Protein AF-A0A816GC60-F1 (afdb_monomer_lite)

pLDDT: mean 74.17, std 12.57, range [47.88, 91.5]

Foldseek 3Di:
DLVVVCVVVVPCSVVCVVVVVVVQQQDQDDPVRDGVVCVVVPDDPDDPVNVVVDDPDDDRPDDPVVVVVVVVVVVVVVVVVVVVVVVVVVVVVVVVVVVVVVVVD

Secondary structure (DSSP, 8-state):
-HHHHHHHTTTTHHHHTHHHHHHHHHSPPTTT-S-HHHHHH-SPPPPHHHHHH------S---HHHHHHHHHHHHHHHHHHHHHHHHHHHHHHHHHHHHHHTT--

Sequence (105 aa):
MISQFAEGKSNSWDKELQKPALAIRTSVNEPTRETPAFLNLGPDPRLPLDLLIGDTTSGPPGSPNDQKKATKTYRDRLTQDLKYAINRRLSARHLSARQLSDRHL

Structure (mmCIF, N/CA/C/O backbone):
data_AF-A0A816GC60-F1
#
_entry.id   AF-A0A816GC60-F1
#
loop_
_atom_site.group_PDB
_atom_site.id
_atom_site.type_symbol
_atom_site.label_atom_id
_atom_site.label_alt_id
_atom_site.label_comp_id
_atom_site.label_asym_id
_atom_site.label_entity_id
_atom_site.label_seq_id
_atom_site.pdbx_PDB_ins_code
_atom_site.Cartn_x
_atom_site.Cartn_y
_atom_site.Cartn_z
_atom_site.occupancy
_atom_site.B_iso_or_equiv
_atom_site.auth_seq_id
_atom_site.auth_comp_id
_ato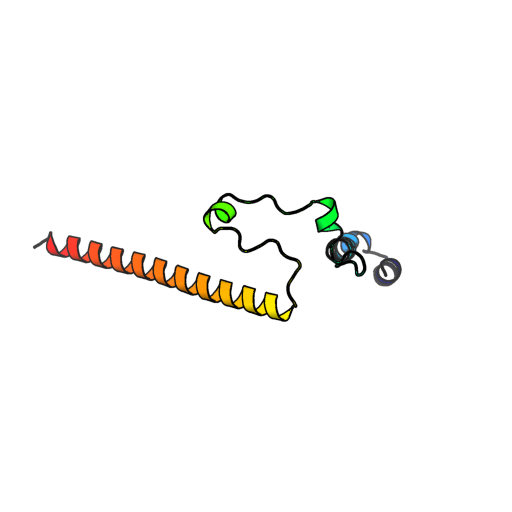m_site.auth_asym_id
_atom_site.auth_atom_id
_atom_site.pdbx_PDB_model_num
ATOM 1 N N . MET A 1 1 ? 7.030 15.943 17.556 1.00 56.66 1 MET A N 1
ATOM 2 C CA . MET A 1 1 ? 5.949 15.966 16.542 1.00 56.66 1 MET A CA 1
ATOM 3 C C . MET A 1 1 ? 4.633 15.417 17.106 1.00 56.66 1 MET A C 1
ATOM 5 O O . MET A 1 1 ? 3.657 16.148 17.096 1.00 56.66 1 MET A O 1
ATOM 9 N N . ILE A 1 2 ? 4.595 14.202 17.678 1.00 64.00 2 ILE A N 1
ATOM 10 C CA . ILE A 1 2 ? 3.380 13.674 18.348 1.00 64.00 2 ILE A CA 1
ATOM 11 C C . ILE A 1 2 ? 3.041 14.451 19.635 1.00 64.00 2 ILE A C 1
ATOM 13 O O . ILE A 1 2 ? 1.877 14.757 19.867 1.00 64.00 2 ILE A O 1
ATOM 17 N N . SER A 1 3 ? 4.049 14.837 20.426 1.00 61.25 3 SER A N 1
ATOM 18 C CA . SER A 1 3 ? 3.870 15.641 21.648 1.00 61.25 3 SER A CA 1
ATOM 19 C C . SER A 1 3 ? 3.211 17.003 21.386 1.00 61.25 3 SER A C 1
ATOM 21 O O . SER A 1 3 ? 2.216 17.325 22.020 1.00 61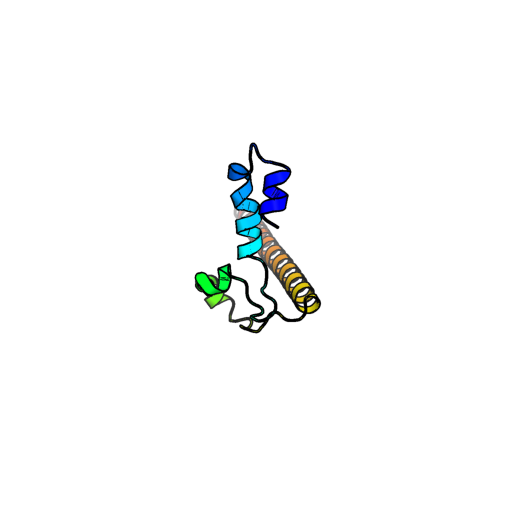.25 3 SER A O 1
ATOM 23 N N . GLN A 1 4 ? 3.676 17.745 20.375 1.00 66.25 4 GLN A N 1
ATOM 24 C CA . GLN A 1 4 ? 3.069 19.019 19.948 1.00 66.25 4 GLN A CA 1
ATOM 25 C C . GLN A 1 4 ? 1.618 18.872 19.467 1.00 66.25 4 GLN A C 1
ATOM 27 O O . GLN A 1 4 ? 0.795 19.759 19.678 1.00 66.25 4 GLN A O 1
ATOM 32 N N . PHE A 1 5 ? 1.281 17.757 18.813 1.00 63.19 5 PHE A N 1
ATOM 33 C CA . PHE A 1 5 ? -0.092 17.502 18.376 1.00 63.19 5 PHE A CA 1
ATOM 34 C C . PHE A 1 5 ? -1.014 17.154 19.559 1.00 63.19 5 PHE A C 1
ATOM 36 O O . PHE A 1 5 ? -2.180 17.551 19.573 1.00 63.19 5 PHE A O 1
ATOM 43 N N . ALA A 1 6 ? -0.488 16.457 20.571 1.00 63.78 6 ALA A N 1
ATOM 44 C CA . ALA A 1 6 ? -1.206 16.154 21.806 1.00 63.78 6 ALA A CA 1
ATOM 45 C C . ALA A 1 6 ? -1.441 17.408 22.671 1.00 63.78 6 ALA A C 1
ATOM 47 O O . ALA A 1 6 ? -2.518 17.549 23.244 1.00 63.78 6 ALA A O 1
ATOM 48 N N . GLU A 1 7 ? -0.497 18.353 22.705 1.00 67.94 7 GLU A N 1
ATOM 49 C CA . GLU A 1 7 ? -0.626 19.617 23.451 1.00 67.94 7 GLU A CA 1
ATOM 50 C C . GLU A 1 7 ? -1.801 20.484 22.961 1.00 67.94 7 GLU A C 1
ATOM 52 O O . GLU A 1 7 ? -2.541 21.034 23.774 1.00 67.94 7 GLU A O 1
ATOM 57 N N . GLY A 1 8 ? -2.045 20.551 21.646 1.00 69.25 8 GLY A N 1
ATOM 58 C CA . GLY A 1 8 ? -3.156 21.329 21.071 1.00 69.25 8 GLY A CA 1
ATOM 59 C C . GLY A 1 8 ? -4.536 20.658 21.151 1.00 69.25 8 GLY A C 1
ATOM 60 O O . GLY A 1 8 ? -5.556 21.315 20.944 1.00 69.25 8 GLY A O 1
ATOM 61 N N . LYS A 1 9 ? -4.590 19.349 21.433 1.00 67.31 9 LYS A N 1
ATOM 62 C CA . LYS A 1 9 ? -5.820 18.532 21.467 1.00 67.31 9 LYS A CA 1
ATOM 63 C C . LYS A 1 9 ? -5.839 17.559 22.650 1.00 67.31 9 LYS A C 1
ATOM 65 O O . LYS A 1 9 ? -6.309 16.429 22.520 1.00 67.31 9 LYS A O 1
ATOM 70 N N . SER A 1 10 ? -5.385 18.013 23.817 1.00 67.06 10 SER A N 1
ATOM 71 C CA . SER A 1 10 ? -5.213 17.192 25.029 1.00 67.06 10 SER A CA 1
ATOM 72 C C . SER A 1 10 ? -6.456 16.373 25.434 1.00 67.06 10 SER A C 1
ATOM 74 O O . SER A 1 10 ? -6.330 15.291 25.990 1.00 67.06 10 SER A O 1
ATOM 76 N N . ASN A 1 11 ? -7.668 16.808 25.0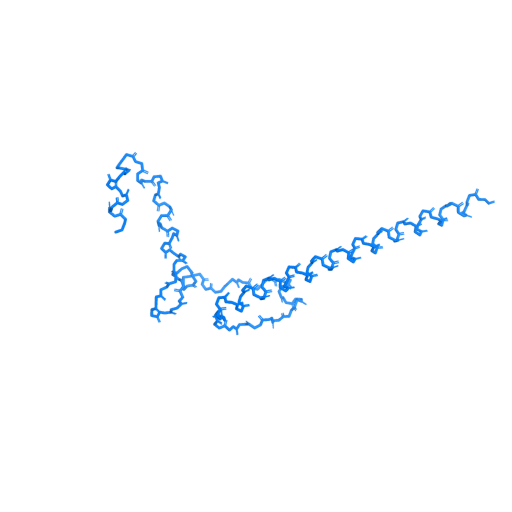72 1.00 76.31 11 ASN A N 1
ATOM 77 C CA . ASN A 1 11 ? -8.912 16.088 25.390 1.00 76.31 11 ASN A CA 1
ATOM 78 C C . ASN A 1 11 ? -9.370 15.049 24.339 1.00 76.31 11 ASN A C 1
ATOM 80 O O . ASN A 1 11 ? -10.414 14.427 24.512 1.00 76.31 11 ASN A O 1
ATOM 84 N N . SER A 1 12 ? -8.662 14.899 23.213 1.00 79.81 12 SER A N 1
ATOM 85 C CA . SER A 1 12 ? -9.065 14.006 22.102 1.00 79.81 12 SER A CA 1
ATOM 86 C C . SER A 1 12 ? -7.889 13.386 21.340 1.00 79.81 12 SER A C 1
ATOM 88 O O . SER A 1 12 ? -8.043 12.909 20.213 1.00 79.81 12 SER A O 1
ATOM 90 N N . TRP A 1 13 ? -6.690 13.435 21.923 1.00 78.62 13 TRP A N 1
ATOM 91 C CA . TRP A 1 13 ? -5.467 12.953 21.281 1.00 78.62 13 TRP A CA 1
ATOM 92 C C . TRP A 1 13 ? -5.544 11.458 20.942 1.00 78.62 13 TRP A C 1
ATOM 94 O O . TRP A 1 13 ? -4.980 11.031 19.940 1.00 78.62 13 TRP A O 1
ATOM 104 N N . ASP A 1 14 ? -6.282 10.686 21.739 1.00 81.94 14 ASP A N 1
ATOM 105 C CA . ASP A 1 14 ? -6.551 9.259 21.580 1.00 81.94 14 ASP A CA 1
ATOM 106 C C . ASP A 1 14 ? -7.329 8.966 20.288 1.00 81.94 14 ASP A C 1
ATOM 108 O O . ASP A 1 14 ? -6.937 8.107 19.496 1.00 81.94 14 ASP A O 1
ATOM 112 N N . LYS A 1 15 ? -8.381 9.747 20.020 1.00 84.56 15 LYS A N 1
ATOM 113 C CA . LYS A 1 15 ? -9.193 9.655 18.795 1.00 84.56 15 LYS A CA 1
ATOM 114 C C . LYS A 1 15 ? -8.393 10.036 17.560 1.00 84.56 15 LYS A C 1
ATOM 116 O O . LYS A 1 15 ? -8.612 9.511 16.471 1.00 84.56 15 LYS A O 1
ATOM 121 N N . GLU A 1 16 ? -7.463 10.965 17.727 1.00 81.50 16 GLU A N 1
ATOM 122 C CA . GLU A 1 16 ? -6.661 11.479 16.631 1.00 81.50 16 GLU A CA 1
ATOM 123 C C . GLU A 1 16 ? -5.374 10.679 16.410 1.00 81.50 16 GLU A C 1
ATOM 125 O O . GLU A 1 16 ? -4.768 10.851 15.359 1.00 81.50 16 GLU A O 1
ATOM 130 N N . LEU A 1 17 ? -4.983 9.784 17.330 1.00 83.12 17 LEU A N 1
ATOM 131 C CA . LEU A 1 17 ? -3.721 9.030 17.321 1.00 83.12 17 LEU A CA 1
ATOM 132 C C . LEU A 1 17 ? -3.510 8.208 16.043 1.00 83.12 17 LEU A C 1
ATOM 134 O O . LEU A 1 17 ? -2.380 8.027 15.584 1.00 83.12 17 LEU A O 1
ATOM 138 N N . GLN A 1 18 ? -4.598 7.747 15.427 1.00 85.94 18 GLN A N 1
ATOM 139 C CA . GLN A 1 18 ? -4.539 6.997 14.175 1.00 85.94 18 GLN A CA 1
ATOM 140 C C . GLN A 1 18 ? -3.981 7.833 13.015 1.00 85.94 18 GLN A C 1
ATOM 142 O O . GLN A 1 18 ? -3.291 7.294 12.154 1.00 85.94 18 GLN A O 1
ATOM 147 N N . LYS A 1 19 ? -4.216 9.152 13.005 1.00 85.12 19 LYS A N 1
ATOM 148 C CA . LYS A 1 19 ? -3.763 10.060 11.939 1.00 85.12 19 LYS A CA 1
ATOM 149 C C . LYS A 1 19 ? -2.232 10.198 11.887 1.00 85.12 19 LYS A C 1
ATOM 151 O O . LYS A 1 19 ? -1.667 9.925 10.828 1.00 85.12 19 LYS A O 1
ATOM 156 N N . PRO A 1 20 ? -1.524 10.566 12.977 1.00 86.19 20 PRO A N 1
ATOM 157 C CA . PRO A 1 20 ? -0.068 10.602 12.970 1.00 86.19 20 PRO A CA 1
ATOM 158 C C . PRO A 1 20 ? 0.536 9.200 12.848 1.00 86.19 20 PRO A C 1
ATOM 160 O O . PRO A 1 20 ? 1.555 9.052 12.181 1.00 86.19 20 PRO A O 1
ATOM 163 N N . ALA A 1 21 ? -0.091 8.163 13.417 1.00 88.06 21 ALA A N 1
ATOM 164 C CA . ALA A 1 21 ? 0.382 6.790 13.244 1.00 88.06 21 ALA A CA 1
ATOM 165 C C . ALA A 1 21 ? 0.363 6.361 11.768 1.00 88.06 21 ALA A C 1
ATOM 167 O O . ALA A 1 21 ? 1.326 5.759 11.293 1.00 88.06 21 ALA A O 1
ATOM 168 N N . LEU A 1 22 ? -0.697 6.707 11.032 1.00 89.25 22 LEU A N 1
ATOM 169 C CA . LEU A 1 22 ? -0.776 6.486 9.592 1.00 89.25 22 LEU A CA 1
ATOM 170 C C . LEU A 1 22 ? 0.306 7.280 8.859 1.00 89.25 22 LEU A C 1
ATOM 172 O O . LEU A 1 22 ? 1.070 6.688 8.104 1.00 89.25 22 LEU A O 1
ATOM 176 N N . ALA A 1 23 ? 0.414 8.583 9.137 1.00 88.12 23 ALA A N 1
ATOM 177 C CA . ALA A 1 23 ? 1.390 9.456 8.489 1.00 88.12 23 ALA A CA 1
ATOM 178 C C . ALA A 1 23 ? 2.827 8.927 8.626 1.00 88.12 23 ALA A C 1
ATOM 180 O O . ALA A 1 23 ? 3.560 8.902 7.643 1.00 88.12 23 ALA A O 1
ATOM 181 N N . ILE A 1 24 ? 3.201 8.441 9.815 1.00 89.81 24 ILE A N 1
ATOM 182 C CA . ILE A 1 24 ? 4.520 7.847 10.078 1.00 89.81 24 ILE A CA 1
ATOM 183 C C . ILE A 1 24 ? 4.706 6.528 9.317 1.00 89.81 24 ILE A C 1
ATOM 185 O O . ILE A 1 24 ? 5.768 6.273 8.756 1.00 89.81 24 ILE A O 1
ATOM 189 N N . ARG A 1 25 ? 3.683 5.667 9.276 1.00 88.38 25 ARG A N 1
ATOM 190 C CA . ARG A 1 25 ? 3.773 4.369 8.585 1.00 88.38 25 ARG A CA 1
ATOM 191 C C . ARG A 1 25 ? 3.892 4.519 7.070 1.00 88.38 25 ARG A C 1
ATOM 193 O O . ARG A 1 25 ? 4.509 3.666 6.439 1.00 88.38 25 ARG A O 1
ATOM 200 N N . THR A 1 26 ? 3.326 5.584 6.505 1.00 88.75 26 THR A N 1
ATOM 201 C CA . THR A 1 26 ? 3.342 5.864 5.062 1.00 88.75 26 THR A CA 1
ATOM 202 C C . THR A 1 26 ? 4.417 6.864 4.640 1.00 88.75 26 THR A C 1
ATOM 204 O O . THR A 1 26 ? 4.599 7.082 3.445 1.00 88.75 26 THR A O 1
ATOM 207 N N . SER A 1 27 ? 5.115 7.512 5.576 1.00 89.81 27 SER A N 1
ATOM 208 C CA . SER A 1 27 ? 6.202 8.433 5.237 1.00 89.81 27 SER A CA 1
ATOM 209 C C . SER A 1 27 ? 7.430 7.664 4.759 1.00 89.81 27 SER A C 1
ATOM 211 O O . SER A 1 27 ? 7.850 6.700 5.400 1.00 89.81 27 SER A O 1
ATOM 213 N N . VAL A 1 28 ? 8.013 8.106 3.644 1.00 88.56 28 VAL A N 1
ATOM 214 C CA . VAL A 1 28 ? 9.261 7.552 3.110 1.00 88.56 28 VAL A CA 1
ATOM 215 C C . VAL A 1 28 ? 10.411 7.966 4.017 1.00 88.56 28 VAL A C 1
ATOM 217 O O . VAL A 1 28 ? 10.607 9.154 4.271 1.00 88.56 28 VAL A O 1
ATOM 220 N N . ASN A 1 29 ? 11.179 6.991 4.489 1.00 87.50 29 ASN A N 1
ATOM 221 C CA . ASN A 1 29 ? 12.390 7.258 5.246 1.00 87.50 29 ASN A CA 1
ATOM 222 C C . ASN A 1 29 ? 13.533 7.639 4.291 1.00 87.50 29 ASN A C 1
ATOM 224 O O . ASN A 1 29 ? 13.747 6.983 3.274 1.00 87.50 29 ASN A O 1
ATOM 228 N N . GLU A 1 30 ? 14.285 8.688 4.610 1.00 85.12 30 GLU A N 1
ATOM 229 C CA . GLU A 1 30 ? 15.328 9.235 3.733 1.00 85.12 30 GLU A CA 1
ATOM 230 C C . GLU A 1 30 ? 16.485 8.255 3.426 1.00 85.12 30 GLU A C 1
ATOM 232 O O . GLU A 1 30 ? 16.792 8.074 2.243 1.00 85.12 30 GLU A O 1
ATOM 237 N N . PRO A 1 31 ? 17.096 7.565 4.415 1.00 87.06 31 PRO A N 1
ATOM 238 C CA . PRO A 1 31 ? 18.180 6.614 4.162 1.00 87.06 31 PRO A CA 1
ATOM 239 C C . PRO A 1 31 ? 17.731 5.342 3.438 1.00 87.06 31 PRO A C 1
ATOM 241 O O . PRO A 1 31 ? 18.428 4.874 2.544 1.00 87.06 31 PRO A O 1
ATOM 244 N N . THR A 1 32 ? 16.585 4.766 3.810 1.00 84.75 32 THR A N 1
ATOM 245 C CA . THR A 1 32 ? 16.126 3.494 3.228 1.00 84.75 32 THR A CA 1
ATOM 246 C C . THR A 1 32 ? 15.294 3.686 1.968 1.00 84.75 32 THR A C 1
ATOM 248 O O . THR A 1 32 ? 15.064 2.714 1.264 1.00 84.75 32 THR A O 1
ATOM 251 N N . ARG A 1 33 ? 14.833 4.913 1.684 1.00 86.12 33 ARG A N 1
ATOM 252 C CA . ARG A 1 33 ? 13.934 5.266 0.568 1.00 86.12 33 ARG A CA 1
ATOM 253 C C . ARG A 1 33 ? 12.616 4.488 0.532 1.00 86.12 33 ARG A C 1
ATOM 255 O O . ARG A 1 33 ? 11.879 4.590 -0.441 1.00 86.12 33 ARG A O 1
ATOM 262 N N . GLU A 1 34 ? 12.285 3.811 1.624 1.00 85.00 34 GLU A N 1
ATOM 263 C CA . GLU A 1 34 ? 11.103 2.969 1.770 1.00 85.00 34 GLU A CA 1
ATOM 264 C C . GLU A 1 34 ? 10.234 3.434 2.938 1.00 85.00 34 GLU A C 1
ATOM 266 O O . GLU A 1 34 ? 10.700 4.124 3.853 1.00 85.00 34 GLU A O 1
ATOM 271 N N . THR A 1 35 ? 8.959 3.047 2.914 1.00 89.44 35 THR A N 1
ATOM 272 C CA . THR A 1 35 ? 8.025 3.321 4.016 1.00 89.44 35 THR A CA 1
ATOM 273 C C . THR A 1 35 ? 8.070 2.204 5.066 1.00 89.44 35 THR A C 1
ATOM 275 O O . THR A 1 35 ? 8.234 1.033 4.709 1.00 89.44 35 THR A O 1
ATOM 278 N N . PRO A 1 36 ? 7.875 2.502 6.365 1.00 90.38 36 PRO A N 1
ATOM 279 C CA . PRO A 1 36 ? 7.779 1.462 7.391 1.00 90.38 36 PRO A CA 1
ATOM 280 C C . PRO A 1 36 ? 6.666 0.439 7.127 1.00 90.38 36 PRO A C 1
ATOM 282 O O . PRO A 1 36 ? 6.816 -0.732 7.467 1.00 90.38 36 PRO A O 1
ATOM 285 N N . ALA A 1 37 ? 5.547 0.858 6.524 1.00 87.75 37 ALA A N 1
ATOM 286 C CA . ALA A 1 37 ? 4.479 -0.057 6.128 1.00 87.75 37 ALA A CA 1
ATOM 287 C C . ALA A 1 37 ? 4.961 -1.079 5.088 1.00 87.75 37 ALA A C 1
ATOM 289 O O . ALA A 1 37 ? 4.714 -2.269 5.262 1.00 87.75 37 ALA A O 1
ATOM 290 N N . PHE A 1 38 ? 5.695 -0.626 4.068 1.00 86.62 38 PHE A N 1
ATOM 291 C CA . PHE A 1 38 ? 6.257 -1.499 3.037 1.00 86.62 38 PHE A CA 1
ATOM 292 C C . PHE A 1 38 ? 7.272 -2.493 3.611 1.00 86.62 38 PHE A C 1
ATOM 294 O O . PHE A 1 38 ? 7.234 -3.672 3.284 1.00 86.62 38 PHE A O 1
ATOM 301 N N . LEU A 1 39 ? 8.136 -2.055 4.531 1.00 86.31 39 LEU A N 1
ATOM 302 C CA . LEU A 1 39 ? 9.115 -2.946 5.162 1.00 86.31 39 LEU A CA 1
ATOM 303 C C . LEU A 1 39 ? 8.471 -4.011 6.064 1.00 86.31 39 LEU A C 1
ATOM 305 O O . LEU A 1 39 ? 8.996 -5.115 6.170 1.00 86.31 39 LEU A O 1
ATOM 309 N N . ASN A 1 40 ? 7.346 -3.692 6.708 1.00 87.75 40 ASN A N 1
ATOM 310 C CA . ASN A 1 40 ? 6.658 -4.620 7.609 1.00 87.75 40 ASN A CA 1
ATOM 311 C C . ASN A 1 40 ? 5.737 -5.606 6.885 1.00 87.75 40 ASN A C 1
ATOM 313 O O . ASN A 1 40 ? 5.617 -6.751 7.309 1.00 87.75 40 ASN A O 1
ATOM 317 N N . LEU A 1 41 ? 5.035 -5.147 5.849 1.00 86.00 41 LEU A N 1
ATOM 318 C CA . LEU A 1 41 ? 4.043 -5.953 5.130 1.00 86.00 41 LEU A CA 1
ATOM 319 C C . LEU A 1 41 ? 4.624 -6.602 3.872 1.00 86.00 41 LEU A C 1
ATOM 321 O O . LEU A 1 41 ? 4.061 -7.571 3.369 1.00 86.00 41 LEU A O 1
ATOM 325 N N . GLY A 1 42 ? 5.766 -6.105 3.401 1.00 81.88 42 GLY A N 1
ATOM 326 C CA . GLY A 1 42 ? 6.342 -6.499 2.130 1.00 81.88 42 GLY A CA 1
ATOM 327 C C . GLY A 1 42 ? 5.559 -5.933 0.940 1.00 81.88 42 GLY A C 1
ATOM 328 O O . GLY A 1 42 ? 4.728 -5.032 1.093 1.00 81.88 42 GLY A O 1
ATOM 329 N N . PRO A 1 43 ? 5.844 -6.436 -0.271 1.00 77.50 43 PRO A N 1
ATOM 330 C CA . PRO A 1 43 ? 5.074 -6.100 -1.458 1.00 77.50 43 PRO A CA 1
ATOM 331 C C . PRO A 1 43 ? 3.661 -6.690 -1.384 1.00 77.50 43 PRO A C 1
ATOM 333 O O . PRO A 1 43 ? 3.465 -7.786 -0.854 1.00 77.50 43 PRO A O 1
ATOM 336 N N . ASP A 1 44 ? 2.695 -5.992 -1.984 1.00 73.25 44 ASP A N 1
ATOM 337 C CA . ASP A 1 44 ? 1.343 -6.527 -2.130 1.00 73.25 44 ASP A CA 1
ATOM 338 C C . ASP A 1 44 ? 1.368 -7.855 -2.911 1.00 73.25 44 ASP A C 1
ATOM 340 O O . ASP A 1 44 ? 2.114 -7.995 -3.893 1.00 73.25 44 ASP A O 1
ATOM 344 N N . PRO A 1 45 ? 0.568 -8.854 -2.494 1.00 70.50 45 PRO A N 1
ATOM 345 C CA . PRO A 1 45 ? 0.483 -10.117 -3.205 1.00 70.50 45 PRO A CA 1
ATOM 346 C C . PRO A 1 45 ? -0.048 -9.878 -4.619 1.00 70.50 45 PRO A C 1
ATOM 348 O O . PRO A 1 45 ? -1.051 -9.191 -4.812 1.00 70.50 45 PRO A O 1
ATOM 351 N N . ARG A 1 46 ? 0.610 -10.488 -5.610 1.00 71.06 46 ARG A N 1
ATOM 352 C CA . ARG A 1 46 ? 0.195 -10.394 -7.014 1.00 71.06 46 ARG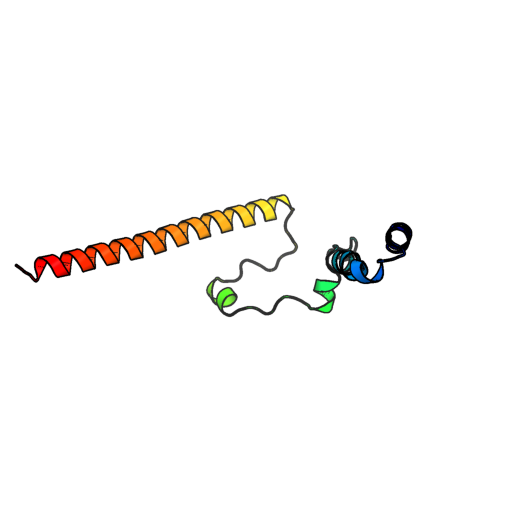 A CA 1
ATOM 353 C C . ARG A 1 46 ? -1.220 -10.943 -7.173 1.00 71.06 46 ARG A C 1
ATOM 355 O O . ARG A 1 46 ? -1.476 -12.109 -6.860 1.00 71.06 46 ARG A O 1
ATOM 362 N N . LEU A 1 47 ? -2.130 -10.121 -7.687 1.00 79.88 47 LEU A N 1
ATOM 363 C CA . LEU A 1 47 ? -3.481 -10.551 -8.018 1.00 79.88 47 LEU A CA 1
ATOM 364 C C . LEU A 1 47 ? -3.474 -11.320 -9.351 1.00 79.88 47 LEU A C 1
ATOM 366 O O . LEU A 1 47 ? -2.624 -11.074 -10.208 1.00 79.88 47 LEU A O 1
ATOM 370 N N . PRO A 1 48 ? -4.453 -12.212 -9.601 1.00 73.50 48 PRO A N 1
ATOM 371 C CA . PRO A 1 48 ? -4.560 -12.916 -10.882 1.00 73.50 48 PRO A CA 1
ATOM 372 C C . PRO A 1 48 ? -4.636 -11.979 -12.097 1.00 73.50 48 PRO A C 1
ATOM 374 O O . PRO A 1 48 ? -4.185 -12.328 -13.183 1.00 73.50 48 PRO A O 1
ATOM 377 N N . LEU A 1 49 ? -5.185 -10.774 -11.911 1.00 75.00 49 LEU A N 1
ATOM 378 C CA . LEU A 1 49 ? -5.238 -9.749 -12.949 1.00 75.00 49 LEU A CA 1
ATOM 379 C C . LEU A 1 49 ? -3.848 -9.177 -13.275 1.00 75.00 49 LEU A C 1
ATOM 381 O O . LEU A 1 49 ? -3.565 -8.926 -14.443 1.00 75.00 49 LEU A O 1
ATOM 385 N N . ASP A 1 50 ? -2.970 -9.042 -12.280 1.00 66.69 50 ASP A N 1
ATOM 386 C CA . ASP A 1 50 ? -1.595 -8.565 -12.474 1.00 66.69 50 ASP A CA 1
ATOM 387 C C . ASP A 1 50 ? -0.792 -9.555 -13.331 1.00 66.69 50 ASP A C 1
ATOM 389 O O . ASP A 1 50 ? 0.023 -9.158 -14.161 1.00 66.69 50 ASP A O 1
ATOM 393 N N . LEU A 1 51 ? -1.093 -10.853 -13.201 1.00 68.81 51 LEU A N 1
ATOM 394 C CA . LEU A 1 51 ? -0.519 -11.909 -14.040 1.00 68.81 51 LEU A CA 1
ATOM 395 C C . LEU A 1 51 ? -1.011 -11.838 -15.496 1.00 68.81 51 LEU A C 1
ATOM 397 O O . LEU A 1 51 ? -0.257 -12.175 -16.405 1.00 68.81 51 LEU A O 1
ATOM 401 N N . LEU A 1 52 ? -2.258 -11.403 -15.727 1.00 73.12 52 LEU A N 1
ATOM 402 C CA . LEU A 1 52 ? -2.815 -11.227 -17.075 1.00 73.12 52 LEU A CA 1
ATOM 403 C C . LEU A 1 52 ? -2.289 -9.970 -17.780 1.00 73.12 52 LEU A C 1
ATOM 405 O O . LEU A 1 52 ? -2.177 -9.967 -19.004 1.00 73.12 52 LEU A O 1
ATOM 409 N N . ILE A 1 53 ? -2.021 -8.899 -17.029 1.00 72.31 53 ILE A N 1
ATOM 410 C CA . ILE A 1 53 ? -1.603 -7.600 -17.581 1.00 72.31 53 ILE A CA 1
ATOM 411 C C . ILE A 1 53 ? -0.102 -7.588 -17.933 1.00 72.31 53 ILE A C 1
ATOM 413 O O . ILE A 1 53 ? 0.307 -6.831 -18.815 1.00 72.31 53 ILE A O 1
ATOM 417 N N . GLY A 1 54 ? 0.692 -8.484 -17.340 1.00 53.28 54 GLY A N 1
ATOM 418 C CA . GLY A 1 54 ? 2.129 -8.597 -17.587 1.00 53.28 54 GLY A CA 1
ATOM 419 C C . GLY A 1 54 ? 2.927 -7.545 -16.814 1.00 53.28 54 GLY A C 1
ATOM 420 O O . GLY A 1 54 ? 2.528 -6.386 -16.715 1.00 53.28 54 GLY A O 1
ATOM 421 N N . ASP A 1 55 ? 4.062 -7.968 -16.248 1.00 57.03 55 ASP A N 1
ATOM 422 C CA . ASP A 1 55 ? 4.918 -7.162 -15.371 1.00 57.03 55 ASP A CA 1
ATOM 423 C C . ASP A 1 55 ? 5.366 -5.856 -16.062 1.00 57.03 55 ASP A C 1
ATOM 425 O O . ASP A 1 55 ? 6.340 -5.835 -16.814 1.00 57.03 55 ASP A O 1
ATOM 429 N N . THR A 1 56 ? 4.728 -4.722 -15.752 1.00 57.78 56 THR A N 1
ATOM 430 C CA . THR A 1 56 ? 5.372 -3.410 -15.917 1.00 57.78 56 THR A CA 1
ATOM 431 C C . THR A 1 56 ? 6.236 -3.140 -14.691 1.00 57.78 56 THR A C 1
ATOM 433 O O . THR A 1 56 ? 5.903 -2.326 -13.839 1.00 57.78 56 THR A O 1
ATOM 436 N N . THR A 1 57 ? 7.326 -3.898 -14.610 1.00 52.47 57 THR A N 1
ATOM 437 C CA . THR A 1 57 ? 8.589 -3.563 -13.946 1.00 52.47 57 THR A CA 1
ATOM 438 C C . THR A 1 57 ? 8.512 -3.026 -12.512 1.00 52.47 57 THR A C 1
ATOM 440 O O . THR A 1 57 ? 8.376 -1.833 -12.252 1.00 52.47 57 THR A O 1
ATOM 443 N N . SER A 1 58 ? 8.785 -3.952 -11.591 1.00 50.22 58 SER A N 1
ATOM 444 C CA . SER A 1 58 ? 9.604 -3.744 -10.394 1.00 50.22 58 SER A CA 1
ATOM 445 C C . SER A 1 58 ? 10.828 -2.865 -10.707 1.00 50.22 58 SER A C 1
ATOM 447 O O . SER A 1 58 ? 11.764 -3.286 -11.381 1.00 50.22 58 SER A O 1
ATOM 449 N N . GLY A 1 59 ? 10.812 -1.625 -10.234 1.00 50.31 59 GLY A N 1
ATOM 450 C CA . GLY A 1 59 ? 11.951 -0.713 -10.249 1.00 50.31 59 GLY A CA 1
ATOM 451 C C . GLY A 1 59 ? 11.724 0.396 -9.222 1.00 50.31 59 GLY A C 1
ATOM 452 O O . GLY A 1 59 ? 10.561 0.703 -8.940 1.00 50.31 59 GLY A O 1
ATOM 453 N N . PRO A 1 60 ? 12.791 0.977 -8.633 1.00 47.88 60 PRO A N 1
ATOM 454 C CA . PRO A 1 60 ? 12.656 2.064 -7.664 1.00 47.88 60 PRO A CA 1
ATOM 455 C C . PRO A 1 60 ? 11.780 3.167 -8.265 1.00 47.88 60 PRO A C 1
ATOM 457 O O . PRO A 1 60 ? 11.828 3.352 -9.488 1.00 47.88 60 PRO A O 1
ATOM 460 N N . PRO A 1 61 ? 10.970 3.879 -7.455 1.00 53.34 61 PRO A N 1
ATOM 461 C CA . PRO A 1 61 ? 10.052 4.878 -7.973 1.00 53.34 61 PRO A CA 1
ATOM 462 C C . PRO A 1 61 ? 10.844 5.844 -8.850 1.00 53.34 61 PRO A C 1
ATOM 464 O O . PRO A 1 61 ? 11.693 6.595 -8.366 1.00 53.34 61 PRO A O 1
ATOM 467 N N . GLY 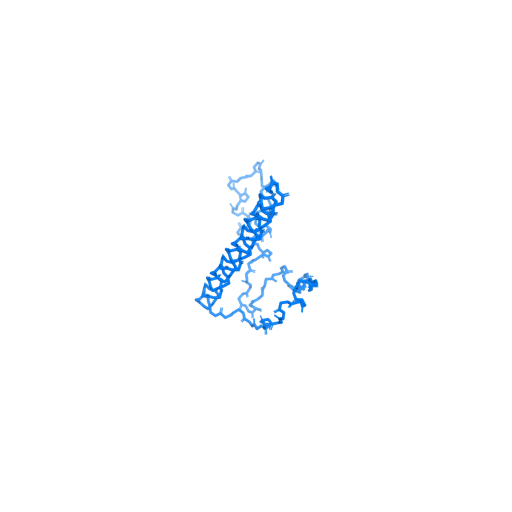A 1 62 ? 10.595 5.774 -10.163 1.00 55.41 62 GLY A N 1
ATOM 468 C CA . GLY A 1 62 ? 11.107 6.754 -11.107 1.00 55.41 62 GLY A CA 1
ATOM 469 C C . GLY A 1 62 ? 10.731 8.144 -10.610 1.00 55.41 62 GLY A C 1
ATOM 470 O O . GLY A 1 62 ? 9.771 8.293 -9.846 1.00 55.41 62 GLY A O 1
ATOM 471 N N . SER A 1 63 ? 11.506 9.151 -11.016 1.00 57.09 63 SER A N 1
ATOM 472 C CA . SER A 1 63 ? 11.315 10.549 -10.621 1.00 57.09 63 SER A CA 1
ATOM 473 C C . SER A 1 63 ? 9.821 10.905 -10.525 1.00 57.09 63 SER A C 1
ATOM 475 O O . SER A 1 63 ? 9.043 10.447 -11.362 1.00 57.09 63 SER A O 1
ATOM 477 N N . PRO A 1 64 ? 9.364 11.738 -9.570 1.00 59.38 64 PRO A N 1
ATOM 478 C CA . PRO A 1 64 ? 7.943 12.082 -9.419 1.00 59.38 64 PRO A CA 1
ATOM 479 C C . PRO A 1 64 ? 7.256 12.528 -10.724 1.00 59.38 64 PRO A C 1
ATOM 481 O O . PRO A 1 64 ? 6.044 12.381 -10.891 1.00 59.38 64 PRO A O 1
ATOM 484 N N . ASN A 1 65 ? 8.027 13.063 -11.673 1.00 60.19 65 ASN A N 1
ATOM 485 C CA . ASN A 1 65 ? 7.554 13.405 -13.012 1.00 60.19 65 ASN A CA 1
ATOM 486 C C . ASN A 1 65 ? 7.278 12.183 -13.906 1.00 60.19 65 ASN A C 1
ATOM 488 O O . ASN A 1 65 ? 6.342 12.221 -14.704 1.00 60.19 65 ASN A O 1
ATOM 492 N N . ASP A 1 66 ? 8.038 11.105 -13.760 1.00 59.75 66 ASP A N 1
ATOM 493 C CA . ASP A 1 66 ? 7.867 9.846 -14.486 1.00 59.75 66 ASP A CA 1
ATOM 494 C C . ASP A 1 66 ? 6.653 9.075 -13.967 1.00 59.75 66 ASP A C 1
ATOM 496 O O . ASP A 1 66 ? 5.849 8.602 -14.769 1.00 59.75 66 ASP A O 1
ATOM 500 N N . GLN A 1 67 ? 6.421 9.069 -12.648 1.00 61.09 67 GLN A N 1
ATOM 501 C CA . GLN A 1 67 ? 5.180 8.537 -12.070 1.00 61.09 67 GLN A CA 1
ATOM 502 C C . GLN A 1 67 ? 3.947 9.303 -12.562 1.00 61.09 67 GLN A C 1
ATOM 504 O O . GLN A 1 67 ? 2.980 8.691 -13.007 1.00 61.09 67 GLN A O 1
ATOM 509 N N . LYS A 1 68 ? 3.977 10.644 -12.569 1.00 67.25 68 LYS A N 1
ATOM 510 C CA . LYS A 1 68 ? 2.860 11.450 -13.099 1.00 67.25 68 LYS A CA 1
ATOM 511 C C . LYS A 1 68 ? 2.563 11.133 -14.567 1.00 67.25 68 LYS A C 1
ATOM 513 O O . LYS A 1 68 ? 1.395 11.044 -14.951 1.00 67.25 68 LYS A O 1
ATOM 518 N N . LYS A 1 69 ? 3.602 10.947 -15.388 1.00 67.12 69 LYS A N 1
ATOM 519 C CA . LYS A 1 69 ? 3.462 10.552 -16.798 1.00 67.12 69 LYS A CA 1
ATOM 520 C C . LYS A 1 69 ? 2.902 9.134 -16.937 1.00 67.12 69 LYS A C 1
ATOM 522 O O . LYS A 1 69 ? 1.994 8.936 -17.744 1.00 67.12 69 LYS A O 1
ATOM 527 N N . ALA A 1 70 ? 3.379 8.179 -16.140 1.00 68.31 70 ALA A N 1
ATOM 528 C CA . ALA A 1 70 ? 2.888 6.802 -16.135 1.00 68.31 70 ALA A CA 1
ATOM 529 C C . ALA A 1 70 ? 1.402 6.734 -15.746 1.00 68.31 70 ALA A C 1
ATOM 531 O O . ALA A 1 70 ? 0.599 6.172 -16.491 1.00 68.31 70 ALA A O 1
ATOM 532 N N . THR A 1 71 ? 1.005 7.409 -14.662 1.00 70.56 71 THR A N 1
ATOM 533 C CA . THR A 1 71 ? -0.391 7.464 -14.201 1.00 70.56 71 THR A CA 1
ATOM 534 C C . THR A 1 71 ? -1.311 8.106 -15.236 1.00 70.56 71 THR A C 1
ATOM 536 O O . THR A 1 71 ? -2.406 7.603 -15.490 1.00 70.56 71 THR A O 1
ATOM 539 N N . LYS A 1 72 ? -0.870 9.196 -15.879 1.00 74.62 72 LYS A N 1
ATOM 540 C CA . LYS A 1 72 ? -1.634 9.837 -16.958 1.00 74.62 72 LYS A CA 1
ATOM 541 C C . LYS A 1 72 ? -1.825 8.885 -18.142 1.00 74.62 72 LYS A C 1
ATOM 543 O O . LYS A 1 72 ? -2.948 8.694 -18.595 1.00 74.62 72 LYS A O 1
ATOM 548 N N . THR A 1 73 ? -0.746 8.236 -18.576 1.00 74.12 73 THR A N 1
ATOM 549 C CA . THR A 1 73 ? -0.766 7.297 -19.707 1.00 74.12 73 THR A CA 1
ATOM 550 C C . THR A 1 73 ? -1.684 6.106 -19.432 1.00 74.12 73 THR A C 1
ATOM 552 O O . THR A 1 73 ? -2.462 5.714 -20.299 1.00 74.12 73 THR A O 1
ATOM 555 N N . TYR A 1 74 ? -1.642 5.557 -18.216 1.00 72.88 74 TYR A N 1
ATOM 556 C CA . TYR A 1 74 ? -2.533 4.479 -17.793 1.00 72.88 74 TYR A CA 1
ATOM 557 C C . TYR A 1 74 ? -4.003 4.911 -17.813 1.00 72.88 74 TYR A C 1
ATOM 559 O O . TYR A 1 74 ? -4.843 4.216 -18.384 1.00 72.88 74 TYR A O 1
ATOM 567 N N . ARG A 1 75 ? -4.317 6.091 -17.257 1.00 83.00 75 ARG A N 1
ATOM 568 C CA . ARG A 1 75 ? -5.685 6.630 -17.250 1.00 83.00 75 ARG A CA 1
ATOM 569 C C . ARG A 1 75 ? -6.238 6.804 -18.662 1.00 83.00 75 ARG A C 1
ATOM 571 O O . ARG A 1 75 ? -7.402 6.482 -18.909 1.00 83.00 75 ARG A O 1
ATOM 578 N N . ASP A 1 76 ? -5.417 7.312 -19.573 1.00 87.62 76 ASP A N 1
ATOM 579 C CA . ASP A 1 76 ? -5.818 7.562 -20.954 1.00 87.62 76 ASP A CA 1
ATOM 580 C C . ASP A 1 76 ? -6.097 6.241 -21.693 1.00 87.62 76 ASP A C 1
ATOM 582 O O . ASP A 1 76 ? -7.153 6.108 -22.316 1.00 87.62 76 ASP A O 1
ATOM 586 N N . ARG A 1 77 ? -5.230 5.228 -21.523 1.00 88.25 77 ARG A N 1
ATOM 587 C CA . ARG A 1 77 ? -5.444 3.871 -22.061 1.00 88.25 77 ARG A CA 1
ATOM 588 C C . ARG A 1 77 ? -6.715 3.231 -21.511 1.00 88.25 77 ARG A C 1
ATOM 590 O O . ARG A 1 77 ? -7.572 2.821 -22.285 1.00 88.25 77 ARG A O 1
ATOM 597 N N . LEU A 1 78 ? -6.895 3.244 -20.190 1.00 85.19 78 LEU A N 1
ATOM 598 C CA . LEU A 1 78 ? -8.081 2.676 -19.548 1.00 85.19 78 LEU A CA 1
ATOM 599 C C . LEU A 1 78 ? -9.369 3.340 -20.052 1.00 85.19 78 LEU A C 1
ATOM 601 O O . LEU A 1 78 ? -10.360 2.672 -20.338 1.00 85.19 78 LEU A O 1
ATOM 605 N N . THR A 1 79 ? -9.358 4.666 -20.200 1.00 91.50 79 THR A N 1
ATOM 606 C CA . THR A 1 79 ? -10.514 5.409 -20.716 1.00 91.50 79 THR A CA 1
ATOM 607 C C . THR A 1 79 ? -10.830 5.013 -22.159 1.00 91.50 79 THR A C 1
ATOM 609 O O . THR A 1 79 ? -12.000 4.886 -22.524 1.00 91.50 79 THR A O 1
ATOM 612 N N . GLN A 1 80 ? -9.803 4.823 -22.987 1.00 86.88 80 GLN A N 1
ATOM 613 C CA . GLN A 1 80 ? -9.958 4.393 -24.372 1.00 86.88 80 GLN A CA 1
ATOM 614 C C . GLN A 1 80 ? -10.509 2.967 -24.466 1.00 86.88 80 GLN A C 1
ATOM 616 O O . GLN A 1 80 ? -11.466 2.740 -25.209 1.00 86.88 80 GLN A O 1
ATOM 621 N N . ASP A 1 81 ? -9.979 2.041 -23.672 1.00 88.00 81 ASP A N 1
ATOM 622 C CA . ASP A 1 81 ? -10.419 0.645 -23.651 1.00 88.00 81 ASP A CA 1
ATOM 623 C C . ASP A 1 81 ? -11.872 0.523 -23.188 1.00 88.00 81 ASP A C 1
ATOM 625 O O . ASP A 1 81 ? -12.679 -0.171 -23.813 1.00 88.00 81 ASP A O 1
ATOM 629 N N . LEU A 1 82 ? -12.254 1.276 -22.150 1.00 88.94 82 LEU A N 1
ATOM 630 C CA . LEU A 1 82 ? -13.638 1.331 -21.680 1.00 88.94 82 LEU A CA 1
ATOM 631 C C . LEU A 1 82 ? -14.579 1.895 -22.749 1.00 88.94 82 LEU A C 1
ATOM 633 O O . LEU A 1 82 ? -15.643 1.323 -22.995 1.00 88.94 82 LEU A O 1
ATOM 637 N N . LYS A 1 83 ? -14.187 2.975 -23.436 1.00 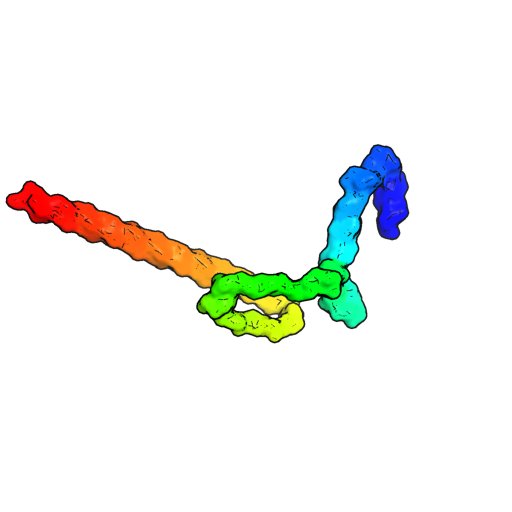90.81 83 LYS A N 1
ATOM 638 C CA . LYS A 1 83 ? -14.968 3.527 -24.556 1.00 90.81 83 LYS A CA 1
ATOM 639 C C . LYS A 1 83 ? -15.129 2.509 -25.682 1.00 90.81 83 LYS A C 1
ATOM 641 O O . LYS A 1 83 ? -16.234 2.342 -26.196 1.00 90.81 83 LYS A O 1
ATOM 646 N N . TYR A 1 84 ? -14.059 1.803 -26.044 1.00 86.81 84 TYR A N 1
ATOM 647 C CA . TYR A 1 84 ? -14.098 0.771 -27.076 1.00 86.81 84 TYR A CA 1
ATOM 648 C C . TYR A 1 84 ? -15.035 -0.382 -26.692 1.00 86.81 84 TYR A C 1
ATOM 650 O O . TYR A 1 84 ? -15.901 -0.765 -27.482 1.00 86.81 84 TYR A O 1
ATOM 658 N N . ALA A 1 85 ? -14.933 -0.888 -25.462 1.00 85.62 85 ALA A N 1
ATOM 659 C CA . ALA A 1 85 ? -15.788 -1.960 -24.960 1.00 85.62 85 ALA A CA 1
ATOM 660 C C . ALA A 1 85 ? -17.274 -1.562 -24.951 1.00 85.62 85 ALA A C 1
ATOM 662 O O . ALA A 1 85 ? -18.134 -2.338 -25.385 1.00 85.62 85 ALA A O 1
ATOM 663 N N . ILE A 1 86 ? -17.581 -0.335 -24.516 1.00 90.69 86 ILE A N 1
ATOM 664 C CA . ILE A 1 86 ? -18.943 0.212 -24.527 1.00 90.69 86 ILE A CA 1
ATOM 665 C C . ILE A 1 86 ? -19.466 0.313 -25.963 1.00 90.69 86 ILE A C 1
ATOM 667 O O . ILE A 1 86 ? -20.550 -0.197 -26.252 1.00 90.69 86 ILE A O 1
ATOM 671 N N . ASN A 1 87 ? -18.690 0.890 -26.881 1.00 88.31 87 ASN A N 1
ATOM 672 C CA . ASN A 1 87 ? -19.089 1.044 -28.282 1.00 88.31 87 ASN A CA 1
ATOM 673 C C . ASN A 1 87 ? -19.318 -0.305 -28.969 1.00 88.31 87 ASN A C 1
ATOM 675 O O . ASN A 1 87 ? -20.292 -0.469 -29.707 1.00 88.31 87 ASN A O 1
ATOM 679 N N . ARG A 1 88 ? -18.477 -1.303 -28.681 1.00 82.38 88 ARG A N 1
ATOM 680 C CA . ARG A 1 88 ? -18.645 -2.667 -29.190 1.00 82.38 88 ARG A CA 1
ATOM 681 C C . ARG A 1 88 ? -19.941 -3.298 -28.679 1.00 82.38 88 ARG A C 1
ATOM 683 O O . ARG A 1 88 ? -20.688 -3.878 -29.465 1.00 82.38 88 ARG A O 1
ATOM 690 N N . ARG A 1 89 ? -20.252 -3.143 -27.386 1.00 82.19 89 ARG A N 1
ATOM 691 C CA . ARG A 1 89 ? -21.500 -3.649 -26.789 1.00 82.19 89 ARG A CA 1
ATOM 692 C C . ARG A 1 89 ? -22.734 -2.957 -27.363 1.00 82.19 89 ARG A C 1
ATOM 694 O O . ARG A 1 89 ? -23.732 -3.620 -27.638 1.00 82.19 89 ARG A O 1
ATOM 701 N N . LEU A 1 90 ? -22.678 -1.639 -27.544 1.00 79.81 90 LEU A N 1
ATOM 702 C CA . LEU A 1 90 ? -23.764 -0.872 -28.150 1.00 79.81 90 LEU A CA 1
ATOM 703 C C . LEU A 1 90 ? -23.983 -1.295 -29.605 1.00 79.81 90 LEU A C 1
ATOM 705 O O . LEU A 1 90 ? -25.119 -1.562 -29.985 1.00 79.81 90 LEU A O 1
ATOM 709 N N . SER A 1 91 ? -22.918 -1.455 -30.388 1.00 77.25 91 SER A N 1
ATOM 710 C CA . SER A 1 91 ? -23.002 -1.901 -31.787 1.00 77.25 91 SER A CA 1
ATOM 711 C C . SER A 1 91 ? -23.595 -3.310 -31.907 1.00 77.25 91 SER A C 1
ATOM 713 O O . SER A 1 91 ? -24.474 -3.543 -32.734 1.00 77.25 91 SER A O 1
ATOM 715 N N . ALA A 1 92 ? -23.202 -4.233 -31.022 1.00 73.12 92 ALA A N 1
ATOM 716 C CA . ALA A 1 92 ? -23.773 -5.579 -30.965 1.00 73.12 92 ALA A CA 1
ATOM 717 C C . ALA A 1 92 ? -25.277 -5.573 -30.626 1.00 73.12 92 ALA A C 1
ATOM 719 O O . ALA A 1 92 ? -26.047 -6.334 -31.209 1.00 73.12 92 ALA A O 1
ATOM 720 N N . ARG A 1 93 ? -25.721 -4.676 -29.733 1.00 67.19 93 ARG A N 1
ATOM 721 C CA . ARG A 1 93 ? -27.150 -4.496 -29.419 1.00 67.19 93 ARG A CA 1
ATOM 722 C C . ARG A 1 93 ? -27.952 -3.970 -30.611 1.00 67.19 93 ARG A C 1
ATOM 724 O O . ARG A 1 93 ? -29.061 -4.440 -30.835 1.00 67.19 93 ARG A O 1
ATOM 731 N N . HIS A 1 94 ? -27.397 -3.041 -31.389 1.00 65.94 94 HIS A N 1
ATOM 732 C CA . HIS A 1 94 ? -28.078 -2.494 -32.570 1.00 65.94 94 HIS A CA 1
ATOM 733 C C . HIS A 1 94 ? -28.201 -3.524 -33.701 1.00 65.94 94 HIS A C 1
ATOM 735 O O . HIS A 1 94 ? -29.231 -3.577 -34.368 1.00 65.94 94 HIS A O 1
ATOM 741 N N . LEU A 1 95 ? -27.187 -4.375 -33.892 1.00 62.19 95 LEU A N 1
ATOM 742 C CA . LEU A 1 95 ? -27.242 -5.485 -34.851 1.00 62.19 95 LEU A CA 1
ATOM 743 C C . LEU A 1 95 ? -28.290 -6.529 -34.444 1.00 62.19 95 LEU A C 1
ATOM 745 O O . LEU A 1 95 ? -29.085 -6.957 -35.277 1.00 62.19 95 LEU A O 1
ATOM 749 N N . SER A 1 96 ? -28.356 -6.858 -33.151 1.00 66.31 96 SER A N 1
ATOM 750 C CA . SER A 1 96 ? -29.372 -7.763 -32.605 1.00 66.31 96 SER A CA 1
ATOM 751 C C . SER A 1 96 ? -30.798 -7.212 -32.751 1.00 66.31 96 SER A C 1
ATOM 753 O O . SER A 1 96 ? -31.700 -7.954 -33.128 1.00 66.31 96 SER A O 1
ATOM 755 N N . ALA A 1 97 ? -31.003 -5.910 -32.523 1.00 64.06 97 ALA A N 1
ATOM 756 C CA . ALA A 1 97 ? -32.305 -5.265 -32.700 1.00 64.06 97 ALA A CA 1
ATOM 757 C C . ALA A 1 97 ? -32.760 -5.231 -34.173 1.00 64.06 97 ALA A C 1
ATOM 759 O O . ALA A 1 97 ? -33.938 -5.434 -34.454 1.00 64.06 97 ALA A O 1
ATOM 760 N N . ARG A 1 98 ? -31.833 -5.033 -35.123 1.00 59.84 98 ARG A N 1
ATOM 761 C CA . ARG A 1 98 ? -32.138 -5.072 -36.565 1.00 59.84 98 ARG A CA 1
ATOM 762 C C . ARG A 1 98 ? -32.501 -6.476 -37.052 1.00 59.84 98 ARG A C 1
ATOM 764 O O . ARG A 1 98 ? -33.497 -6.629 -37.745 1.00 59.84 98 ARG A O 1
ATOM 771 N N . GLN A 1 99 ? -31.775 -7.506 -36.612 1.00 61.25 99 GLN A N 1
ATOM 772 C CA . GLN A 1 99 ? -32.078 -8.899 -36.974 1.00 61.25 99 GLN A CA 1
ATOM 773 C C . GLN A 1 99 ? -33.437 -9.392 -36.454 1.00 61.25 99 GLN A C 1
ATOM 775 O O . GLN A 1 99 ? -34.020 -10.299 -37.042 1.00 61.25 99 GLN A O 1
ATOM 780 N N . LEU A 1 100 ? -33.943 -8.820 -35.356 1.00 60.31 100 LEU A N 1
ATOM 781 C CA . LEU A 1 100 ? -35.294 -9.101 -34.864 1.00 60.31 100 LEU A CA 1
ATOM 782 C C . LEU A 1 100 ? -36.371 -8.386 -35.693 1.00 60.31 100 LEU A C 1
ATOM 784 O O . LEU A 1 100 ? -37.445 -8.945 -35.879 1.00 60.31 100 LEU A O 1
ATOM 788 N N . SER A 1 101 ? -36.077 -7.199 -36.233 1.00 60.75 101 SER A N 1
ATOM 789 C CA . SER A 1 101 ? -36.995 -6.464 -37.114 1.00 60.75 101 SER A CA 1
ATOM 790 C C . SER A 1 101 ? -37.159 -7.132 -38.485 1.00 60.75 101 SER A C 1
ATOM 792 O O . SER A 1 101 ? -38.272 -7.181 -38.995 1.00 60.75 101 SER A O 1
ATOM 794 N N . ASP A 1 102 ? -36.086 -7.693 -39.053 1.00 59.22 102 ASP A N 1
ATOM 795 C CA . ASP A 1 102 ? -36.117 -8.366 -40.367 1.00 59.22 102 ASP A CA 1
ATOM 796 C C . ASP A 1 102 ? -36.770 -9.762 -40.329 1.00 59.22 102 ASP A C 1
ATOM 798 O O . ASP A 1 102 ? -37.079 -10.327 -41.371 1.00 59.22 102 ASP A O 1
ATOM 802 N N . ARG A 1 103 ? -36.985 -10.342 -39.139 1.00 57.59 103 ARG A N 1
ATOM 803 C CA . ARG A 1 103 ? -37.665 -11.643 -38.963 1.00 57.59 103 ARG A CA 1
ATOM 804 C C . ARG A 1 103 ? -39.188 -11.540 -38.822 1.00 57.59 103 ARG A C 1
ATOM 806 O O . ARG A 1 103 ? -39.846 -12.572 -38.728 1.00 57.59 103 ARG A O 1
ATOM 813 N N . HIS A 1 104 ? -39.728 -10.324 -38.753 1.00 54.66 104 HIS A N 1
ATOM 814 C CA . HIS A 1 104 ? -41.159 -10.052 -38.576 1.00 54.66 104 HIS A CA 1
ATOM 815 C C . HIS A 1 104 ? -41.838 -9.465 -39.832 1.00 54.66 104 HIS A C 1
ATOM 817 O O . HIS A 1 104 ? -42.978 -9.007 -39.743 1.00 54.66 104 HIS A O 1
ATOM 823 N N . LEU A 1 105 ? -41.164 -9.517 -40.985 1.00 47.91 105 LEU A N 1
ATOM 824 C CA . LEU A 1 105 ? -41.709 -9.303 -42.332 1.00 47.91 105 LEU A CA 1
ATOM 825 C C . LEU A 1 105 ? -41.651 -10.623 -43.109 1.00 47.91 105 LEU A C 1
ATOM 827 O O . LEU A 1 105 ? -42.572 -10.849 -43.922 1.00 47.91 105 LEU A O 1
#

Radius of gyration: 24.94 Å; chains: 1; bounding box: 60×34×68 Å

Organism: NCBI:txid1234261